Protein AF-A0A6P0UIX8-F1 (afdb_monomer_lite)

Structure (mmCIF, N/CA/C/O backbone):
data_AF-A0A6P0UIX8-F1
#
_entry.id   AF-A0A6P0UIX8-F1
#
loop_
_atom_site.group_PDB
_atom_site.id
_atom_site.type_symbol
_atom_site.label_atom_id
_atom_site.label_alt_id
_atom_site.label_comp_id
_atom_site.label_asym_id
_atom_site.label_entity_id
_atom_site.label_seq_id
_atom_site.pdbx_PDB_ins_code
_atom_site.Cartn_x
_atom_site.Cartn_y
_atom_site.Cartn_z
_atom_site.occupancy
_atom_site.B_iso_or_equiv
_atom_site.auth_seq_id
_atom_site.auth_comp_id
_atom_site.auth_asym_id
_atom_site.auth_atom_id
_atom_site.pdbx_PDB_model_num
ATOM 1 N N . MET A 1 1 ? -13.884 9.422 -4.632 1.00 86.81 1 MET A N 1
ATOM 2 C CA . MET A 1 1 ? -12.848 10.405 -4.263 1.00 86.81 1 MET A CA 1
ATOM 3 C C . MET A 1 1 ? -12.035 10.701 -5.504 1.00 86.81 1 MET A C 1
ATOM 5 O O . MET A 1 1 ? -11.719 9.767 -6.224 1.00 86.81 1 MET A O 1
ATOM 9 N N . ASP A 1 2 ? -11.762 11.967 -5.798 1.00 93.12 2 ASP A N 1
ATOM 10 C CA . ASP A 1 2 ? -10.893 12.329 -6.921 1.00 93.12 2 ASP A CA 1
ATOM 11 C C . ASP A 1 2 ? -9.408 12.092 -6.581 1.00 93.12 2 ASP A C 1
ATOM 13 O O . ASP A 1 2 ? -9.029 12.050 -5.406 1.00 93.12 2 ASP A O 1
ATOM 17 N N . ILE A 1 3 ? -8.561 11.963 -7.607 1.00 94.62 3 ILE A N 1
ATOM 18 C CA . ILE A 1 3 ? -7.117 11.711 -7.452 1.00 94.62 3 ILE A CA 1
ATOM 19 C C . ILE A 1 3 ? -6.429 12.784 -6.597 1.00 94.62 3 ILE A C 1
ATOM 21 O O . ILE A 1 3 ? -5.591 12.453 -5.760 1.00 94.62 3 ILE A O 1
ATOM 25 N N . GLN A 1 4 ? -6.793 14.062 -6.744 1.00 96.19 4 GLN A N 1
ATOM 26 C CA . GLN A 1 4 ? -6.146 15.144 -5.995 1.00 96.19 4 GLN A CA 1
ATOM 27 C C . GLN A 1 4 ? -6.426 15.025 -4.490 1.00 96.19 4 GLN A C 1
ATOM 29 O O . GLN A 1 4 ? -5.532 15.220 -3.664 1.00 96.19 4 GLN A O 1
ATOM 34 N N . SER A 1 5 ? -7.657 14.669 -4.128 1.00 96.25 5 SER A N 1
ATOM 35 C CA . SER A 1 5 ? -8.060 14.355 -2.756 1.00 96.25 5 SER A CA 1
ATOM 36 C C . SER A 1 5 ? -7.330 13.129 -2.192 1.00 96.25 5 SER A C 1
ATOM 38 O O . SER A 1 5 ? -6.897 13.152 -1.033 1.00 96.25 5 SER A O 1
ATOM 40 N N . ILE A 1 6 ? -7.134 12.084 -3.005 1.00 97.00 6 ILE A N 1
ATOM 41 C CA . ILE A 1 6 ? -6.351 10.898 -2.624 1.00 97.00 6 ILE A CA 1
ATOM 42 C C . ILE A 1 6 ? -4.898 11.291 -2.332 1.00 97.00 6 ILE A C 1
ATOM 44 O O . ILE A 1 6 ? -4.393 10.987 -1.253 1.00 97.00 6 ILE A O 1
ATOM 48 N N . GLU A 1 7 ? -4.243 12.024 -3.233 1.00 97.44 7 GLU A N 1
ATOM 49 C CA . GLU A 1 7 ? -2.851 12.471 -3.065 1.00 97.44 7 GLU A CA 1
ATOM 50 C C . GLU A 1 7 ? -2.662 13.354 -1.826 1.00 97.44 7 GLU A C 1
ATOM 52 O O . GLU A 1 7 ? -1.718 13.181 -1.050 1.00 97.44 7 GLU A O 1
ATOM 57 N N . ASN A 1 8 ? -3.603 14.268 -1.577 1.00 97.56 8 ASN A N 1
ATOM 58 C CA . ASN A 1 8 ? -3.599 15.078 -0.361 1.00 97.56 8 ASN A CA 1
ATOM 59 C C . ASN A 1 8 ? -3.661 14.195 0.894 1.00 97.56 8 ASN A C 1
ATOM 61 O O . ASN A 1 8 ? -2.906 14.412 1.845 1.00 97.56 8 ASN A O 1
ATOM 65 N N . THR A 1 9 ? -4.523 13.177 0.884 1.00 97.50 9 THR A N 1
ATOM 66 C CA . THR A 1 9 ? -4.681 12.231 1.995 1.00 97.50 9 THR A CA 1
ATOM 67 C C . THR A 1 9 ? -3.419 11.394 2.203 1.00 97.50 9 THR A C 1
ATOM 69 O O . THR A 1 9 ? -2.948 11.269 3.333 1.00 97.50 9 THR A O 1
ATOM 72 N N . VAL A 1 10 ? -2.817 10.889 1.126 1.00 97.62 10 VAL A N 1
ATOM 73 C CA . VAL A 1 10 ? -1.537 10.162 1.142 1.00 97.62 10 VAL A CA 1
ATOM 74 C C . VAL A 1 10 ? -0.428 11.020 1.756 1.00 97.62 10 VAL A C 1
ATOM 76 O O . VAL A 1 10 ? 0.241 10.586 2.694 1.00 97.62 10 VAL A O 1
ATOM 79 N N . SER A 1 11 ? -0.292 12.276 1.318 1.00 97.31 11 SER A N 1
ATOM 80 C CA . SER A 1 11 ? 0.681 13.222 1.882 1.00 97.31 11 SER A CA 1
ATOM 81 C C . SER A 1 11 ? 0.452 13.468 3.380 1.00 97.31 11 SER A C 1
ATOM 83 O O . SER A 1 11 ? 1.416 13.586 4.139 1.00 97.31 11 SER A O 1
ATOM 85 N N . LEU A 1 12 ? -0.805 13.545 3.832 1.00 97.31 12 LEU A N 1
ATOM 86 C CA . LEU A 1 12 ? -1.120 13.676 5.257 1.00 97.31 12 LEU A CA 1
ATOM 87 C C . LEU A 1 12 ? -0.738 12.421 6.048 1.00 97.31 12 LEU A C 1
ATOM 89 O O . LEU A 1 12 ? -0.215 12.557 7.151 1.00 97.31 12 LEU A O 1
ATOM 93 N N . ILE A 1 13 ? -0.961 11.222 5.499 1.00 97.31 13 ILE A N 1
ATOM 94 C CA . ILE A 1 13 ? -0.560 9.951 6.121 1.00 97.31 13 ILE A CA 1
ATOM 95 C C . ILE A 1 13 ? 0.962 9.886 6.270 1.00 97.31 13 ILE A C 1
ATOM 97 O O . ILE A 1 13 ? 1.450 9.606 7.364 1.00 97.31 13 ILE A O 1
ATOM 101 N N . ASP A 1 14 ? 1.712 10.200 5.212 1.00 96.81 14 ASP A N 1
ATOM 102 C CA . ASP A 1 14 ? 3.179 10.129 5.223 1.00 96.81 14 ASP A CA 1
ATOM 103 C C . ASP A 1 14 ? 3.829 11.122 6.194 1.00 96.81 14 ASP A C 1
ATOM 105 O O . ASP A 1 14 ? 4.887 10.841 6.756 1.00 96.81 14 ASP A O 1
ATOM 109 N N . LYS A 1 15 ? 3.181 12.264 6.439 1.00 96.25 15 LYS A N 1
ATOM 110 C CA . LYS A 1 15 ? 3.641 13.285 7.394 1.00 96.25 15 LYS A CA 1
ATOM 111 C C . LYS A 1 15 ? 3.131 13.058 8.821 1.00 96.25 15 LYS A C 1
ATOM 113 O O . LYS A 1 15 ? 3.464 13.832 9.717 1.00 96.25 15 LYS A O 1
ATOM 118 N N . ASN A 1 16 ? 2.293 12.048 9.058 1.00 95.50 16 ASN A N 1
ATOM 119 C CA . ASN A 1 16 ? 1.658 11.848 10.356 1.00 95.50 16 ASN A CA 1
ATOM 120 C C . ASN A 1 16 ? 2.550 11.056 11.321 1.00 95.50 16 ASN A C 1
ATOM 122 O O . ASN A 1 16 ? 2.473 9.832 11.421 1.00 95.50 16 ASN A O 1
ATOM 126 N N . GLU A 1 17 ? 3.322 11.784 12.123 1.00 94.81 17 GLU A N 1
ATOM 127 C CA . GLU A 1 17 ? 4.202 11.226 13.160 1.00 94.81 17 GLU A CA 1
ATOM 128 C C . GLU A 1 17 ? 3.456 10.511 14.303 1.00 94.81 17 GLU A C 1
ATOM 130 O O . GLU A 1 17 ? 4.069 9.804 15.099 1.00 94.81 17 GLU A O 1
ATOM 135 N N . LYS A 1 18 ? 2.128 10.671 14.411 1.00 94.69 18 LYS A N 1
ATOM 136 C CA . LYS A 1 18 ? 1.319 10.024 15.460 1.00 94.69 18 LYS A CA 1
ATOM 137 C C . LYS A 1 18 ? 0.922 8.588 15.115 1.00 94.69 18 LYS A C 1
ATOM 139 O O . LYS A 1 18 ? 0.283 7.935 15.940 1.00 94.69 18 LYS A O 1
ATOM 144 N N . LEU A 1 19 ? 1.215 8.114 13.904 1.00 95.19 19 LEU A N 1
ATOM 145 C CA . LEU A 1 19 ? 0.943 6.733 13.518 1.00 95.19 19 LEU A CA 1
ATOM 146 C C . LEU A 1 19 ? 1.979 5.804 14.152 1.00 95.19 19 LEU A C 1
ATOM 148 O O . LEU A 1 19 ? 3.185 6.012 14.028 1.00 95.19 19 LEU A O 1
ATOM 152 N N . LYS A 1 20 ? 1.509 4.742 14.806 1.00 95.38 20 LYS A N 1
ATOM 153 C CA . LYS A 1 20 ? 2.381 3.691 15.325 1.00 95.38 20 LYS A CA 1
ATOM 154 C C . LYS A 1 20 ? 2.916 2.887 14.146 1.00 95.38 20 LYS A C 1
ATOM 156 O O . LYS A 1 20 ? 2.131 2.299 13.409 1.00 95.38 20 LYS A O 1
ATOM 161 N N . ARG A 1 21 ? 4.241 2.834 13.996 1.00 95.56 21 ARG A N 1
ATOM 162 C CA . ARG A 1 21 ? 4.918 1.945 13.045 1.00 95.56 21 ARG A CA 1
ATOM 163 C C . ARG A 1 21 ? 5.195 0.598 13.713 1.00 95.56 21 ARG A C 1
ATOM 165 O O . ARG A 1 21 ? 5.882 0.542 14.730 1.00 95.56 21 ARG A O 1
ATOM 172 N N . SER A 1 22 ? 4.694 -0.471 13.114 1.00 93.94 22 SER A N 1
ATOM 173 C CA . SER A 1 22 ? 4.919 -1.857 13.523 1.00 93.94 22 SER A CA 1
ATOM 174 C C . SER A 1 22 ? 5.614 -2.631 12.407 1.00 93.94 22 SER A C 1
ATOM 176 O O . SER A 1 22 ? 5.357 -2.392 11.229 1.00 93.94 22 SER A O 1
ATOM 178 N N . VAL A 1 23 ? 6.491 -3.559 12.789 1.00 92.56 23 VAL A N 1
ATOM 179 C CA . VAL A 1 23 ? 7.110 -4.535 11.883 1.00 92.56 23 VAL A CA 1
ATOM 180 C C . VAL A 1 23 ? 6.419 -5.872 12.124 1.00 92.56 23 VAL A C 1
ATOM 182 O O . VAL A 1 23 ? 6.347 -6.316 13.268 1.00 92.56 23 VAL A O 1
ATOM 185 N N . LEU A 1 24 ? 5.883 -6.485 11.073 1.00 90.19 24 LEU A N 1
ATOM 186 C CA . LEU A 1 24 ? 5.208 -7.779 11.129 1.00 90.19 24 LEU A CA 1
ATOM 187 C C . LEU A 1 24 ? 6.037 -8.847 10.404 1.00 90.19 24 LEU A C 1
ATOM 189 O O . LEU A 1 24 ? 6.713 -8.565 9.412 1.00 90.19 24 LEU A O 1
ATOM 193 N N . ASN A 1 25 ? 5.962 -10.094 10.869 1.00 86.44 25 ASN A N 1
ATOM 194 C CA . ASN A 1 25 ? 6.600 -11.213 10.186 1.00 86.44 25 ASN A CA 1
ATOM 195 C C . ASN A 1 25 ? 5.637 -11.829 9.157 1.00 86.44 25 ASN A C 1
ATOM 197 O O . ASN A 1 25 ? 4.686 -12.517 9.507 1.00 86.44 25 ASN A O 1
ATOM 201 N N . TRP A 1 26 ? 5.878 -11.560 7.873 1.00 85.06 26 TRP A N 1
ATOM 202 C CA . TRP A 1 26 ? 5.079 -12.107 6.769 1.00 85.06 26 TRP A CA 1
ATOM 203 C C . TRP A 1 26 ? 5.050 -13.636 6.743 1.00 85.06 26 TRP A C 1
ATOM 205 O O . TRP A 1 26 ? 3.985 -14.206 6.524 1.00 85.06 26 TRP A O 1
ATOM 215 N N . GLU A 1 27 ? 6.195 -14.291 6.967 1.00 83.56 27 GLU A N 1
ATOM 216 C CA . GLU A 1 27 ? 6.295 -15.753 6.884 1.00 83.56 27 GLU A CA 1
ATOM 217 C C . GLU A 1 27 ? 5.426 -16.403 7.961 1.00 83.56 27 GLU A C 1
ATOM 219 O O . GLU A 1 27 ? 4.659 -17.315 7.677 1.00 83.56 27 GLU A O 1
ATOM 224 N N . GLU A 1 28 ? 5.452 -15.860 9.181 1.00 84.44 28 GLU A N 1
ATOM 225 C CA . GLU A 1 28 ? 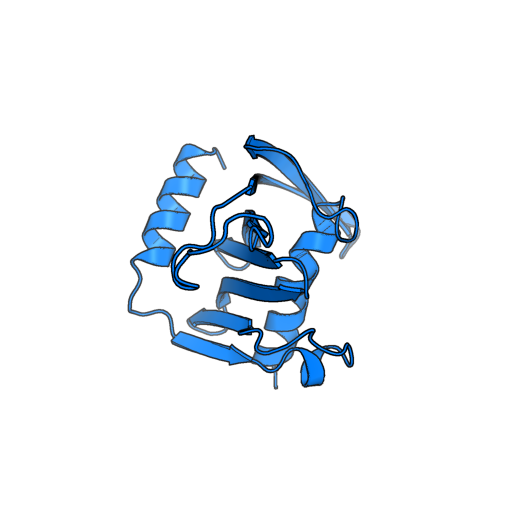4.591 -16.315 10.282 1.00 84.44 28 GLU A CA 1
ATOM 226 C C . GLU A 1 28 ? 3.097 -16.077 10.024 1.00 84.44 28 GLU A C 1
ATOM 228 O O . GLU A 1 28 ? 2.250 -16.769 10.592 1.00 84.44 28 GLU A O 1
ATOM 233 N N . LEU A 1 29 ? 2.747 -15.070 9.219 1.00 84.12 29 LEU A N 1
ATOM 234 C CA . LEU A 1 29 ? 1.353 -14.709 8.951 1.00 84.12 29 LEU A CA 1
ATOM 235 C C . LEU A 1 29 ? 0.762 -15.413 7.725 1.00 84.12 29 LEU A C 1
ATOM 237 O O . LEU A 1 29 ? -0.463 -15.484 7.620 1.00 84.12 29 LEU A O 1
ATOM 241 N N . THR A 1 30 ? 1.600 -15.900 6.809 1.00 82.44 30 THR A N 1
ATOM 242 C CA . THR A 1 30 ? 1.164 -16.452 5.514 1.00 82.44 30 THR A CA 1
ATOM 243 C C . THR A 1 30 ? 1.661 -17.866 5.233 1.00 82.44 30 THR A C 1
ATOM 245 O O . THR A 1 30 ? 1.181 -18.472 4.282 1.00 82.44 30 THR A O 1
ATOM 248 N N . GLU A 1 31 ? 2.616 -18.384 6.013 1.00 78.56 31 GLU A N 1
ATOM 249 C CA . GLU A 1 31 ? 3.343 -19.640 5.751 1.00 78.56 31 GLU A CA 1
ATOM 250 C C . GLU A 1 31 ? 4.111 -19.650 4.412 1.00 78.56 31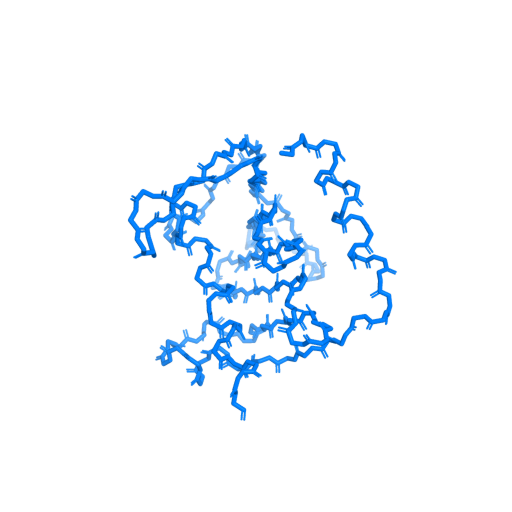 GLU A C 1
ATOM 252 O O . GLU A 1 31 ? 4.677 -20.667 4.012 1.00 78.56 31 GLU A O 1
ATOM 257 N N . GLN A 1 32 ? 4.175 -18.509 3.717 1.00 73.62 32 GLN A N 1
ATOM 258 C CA . GLN A 1 32 ? 4.933 -18.336 2.486 1.00 73.62 32 GLN A CA 1
ATOM 259 C C . GLN A 1 32 ? 6.342 -17.862 2.824 1.00 73.62 32 GLN A C 1
ATOM 261 O O . GLN A 1 32 ? 6.517 -16.891 3.563 1.00 73.62 32 GLN A O 1
ATOM 266 N N . THR A 1 33 ? 7.349 -18.531 2.261 1.00 63.78 33 THR A N 1
ATOM 267 C CA . THR A 1 33 ? 8.748 -18.135 2.430 1.00 63.78 33 THR A CA 1
ATOM 268 C C . THR A 1 33 ? 8.954 -16.755 1.817 1.00 63.78 33 THR A C 1
ATOM 270 O O . THR A 1 33 ? 8.668 -16.536 0.637 1.00 63.78 33 THR A O 1
ATOM 273 N N . LYS A 1 34 ? 9.462 -15.817 2.612 1.00 57.91 34 LYS A N 1
ATOM 274 C CA . LYS A 1 34 ? 9.960 -14.553 2.096 1.00 57.91 34 LYS A CA 1
ATOM 275 C C . LYS A 1 34 ? 11.207 -14.852 1.287 1.00 57.91 34 LYS A C 1
ATOM 277 O O . LYS A 1 34 ? 12.118 -15.545 1.735 1.00 57.91 34 LYS A O 1
ATOM 282 N N . ILE A 1 35 ? 11.289 -14.268 0.103 1.00 52.31 35 ILE A N 1
ATOM 283 C CA . ILE A 1 35 ? 12.572 -14.165 -0.572 1.00 52.31 35 ILE A CA 1
ATOM 284 C C . ILE A 1 35 ? 13.303 -13.002 0.124 1.00 52.31 35 ILE A C 1
ATOM 286 O O . ILE A 1 35 ? 12.945 -11.850 -0.091 1.00 52.31 35 ILE A O 1
ATOM 290 N N . ASN A 1 36 ? 14.225 -13.351 1.035 1.00 52.50 36 ASN A N 1
ATOM 291 C CA . ASN A 1 36 ? 15.242 -12.554 1.756 1.00 52.50 36 ASN A CA 1
ATOM 292 C C . ASN A 1 36 ? 14.838 -11.174 2.348 1.00 52.50 36 ASN A C 1
ATOM 294 O O . ASN A 1 36 ? 14.235 -10.347 1.679 1.00 52.50 36 ASN A O 1
ATOM 298 N N . ASP A 1 37 ? 15.231 -10.896 3.602 1.00 58.38 37 ASP A N 1
ATOM 299 C CA . ASP A 1 37 ? 15.314 -9.567 4.265 1.00 58.38 37 ASP A CA 1
ATOM 300 C C . ASP A 1 37 ? 14.189 -8.547 3.998 1.00 58.38 37 ASP A C 1
ATOM 302 O O . ASP A 1 37 ? 14.384 -7.331 3.968 1.00 58.38 37 ASP A O 1
ATOM 306 N N . SER A 1 38 ? 12.969 -9.031 3.811 1.00 67.50 38 SER A N 1
ATOM 307 C CA . SER A 1 38 ? 1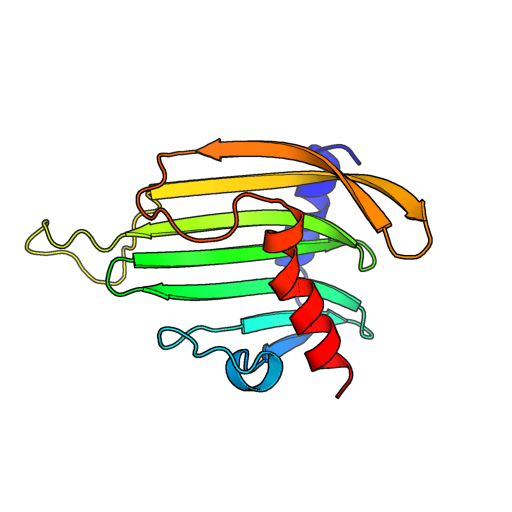1.836 -8.198 3.440 1.00 67.50 38 SER A CA 1
ATOM 308 C C . SER A 1 38 ? 11.183 -7.600 4.685 1.00 67.50 38 SER A C 1
ATOM 310 O O . SER A 1 38 ? 10.732 -8.318 5.578 1.00 67.50 38 SER A O 1
ATOM 312 N N . GLU A 1 39 ? 11.091 -6.274 4.772 1.00 80.62 39 GLU A N 1
ATOM 313 C CA . GLU A 1 39 ? 10.365 -5.607 5.856 1.00 80.62 39 GLU A CA 1
ATOM 314 C C . GLU A 1 39 ? 8.877 -5.492 5.505 1.00 80.62 39 GLU A C 1
ATOM 316 O O . GLU A 1 39 ? 8.510 -4.919 4.477 1.00 80.62 39 GLU A O 1
ATOM 321 N N . PHE A 1 40 ? 8.013 -6.021 6.378 1.00 90.44 40 PHE A N 1
ATOM 322 C CA . PHE A 1 40 ? 6.569 -5.815 6.294 1.00 90.44 40 PHE A CA 1
ATOM 323 C C . PHE A 1 40 ? 6.153 -4.822 7.378 1.00 90.44 40 PHE A C 1
ATOM 325 O O . PHE A 1 40 ? 6.111 -5.142 8.566 1.00 90.44 40 PHE A O 1
ATOM 332 N N . LEU A 1 41 ? 5.940 -3.578 6.961 1.00 94.06 41 LEU A N 1
ATOM 333 C CA . LEU A 1 41 ? 5.727 -2.431 7.831 1.00 94.06 41 LEU A CA 1
ATOM 334 C C . LEU A 1 41 ? 4.266 -1.999 7.785 1.00 94.06 41 LEU A C 1
ATOM 336 O O . LEU A 1 41 ? 3.688 -1.851 6.709 1.00 94.06 41 LEU A O 1
ATOM 340 N N . VAL A 1 42 ? 3.696 -1.727 8.953 1.00 95.62 42 VAL A N 1
ATOM 341 C CA . VAL A 1 42 ? 2.313 -1.268 9.096 1.00 95.62 42 VAL A CA 1
ATOM 342 C C . VAL A 1 42 ? 2.287 -0.006 9.944 1.00 95.62 42 VAL A C 1
ATOM 344 O O . VAL A 1 42 ? 2.863 0.029 11.030 1.00 95.62 42 VAL A O 1
ATOM 347 N N . TRP A 1 43 ? 1.607 1.027 9.455 1.00 97.06 43 TRP A N 1
ATOM 348 C CA . TRP A 1 43 ? 1.306 2.239 10.206 1.00 97.06 43 TRP A CA 1
ATOM 349 C C . TRP A 1 43 ? -0.165 2.231 10.594 1.00 97.06 43 TRP A C 1
ATOM 351 O O . TRP A 1 43 ? -1.045 2.198 9.728 1.00 97.06 43 TRP A O 1
ATOM 361 N N . SER A 1 44 ? -0.430 2.279 11.896 1.00 95.81 44 SER A N 1
ATOM 362 C CA . SER A 1 44 ? -1.784 2.208 12.436 1.00 95.81 44 SER A CA 1
ATOM 363 C C . SER A 1 44 ? -2.015 3.186 13.585 1.00 95.81 44 SER A C 1
ATOM 365 O O . SER A 1 44 ? -1.085 3.710 14.206 1.00 95.81 44 SER A O 1
ATOM 367 N N . LYS A 1 45 ? -3.289 3.456 13.866 1.00 94.44 45 LYS A N 1
ATOM 368 C CA . LYS A 1 45 ? -3.743 4.208 15.037 1.00 94.44 45 LYS A CA 1
ATOM 369 C C . LYS A 1 45 ? -5.123 3.704 15.435 1.00 94.44 45 LYS A C 1
ATOM 371 O O . LYS A 1 45 ? -5.993 3.620 14.576 1.00 94.44 45 LYS A O 1
ATOM 376 N N . ASN A 1 46 ? -5.323 3.411 16.722 1.00 90.06 46 ASN A N 1
ATOM 377 C CA . ASN A 1 46 ? -6.5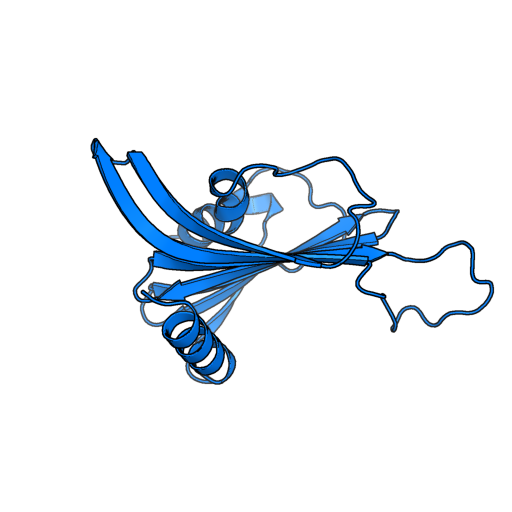84 2.873 17.253 1.00 90.06 46 ASN A CA 1
ATOM 378 C C . ASN A 1 46 ? -7.098 1.686 16.411 1.00 90.06 46 ASN A C 1
ATOM 380 O O . ASN A 1 46 ? -8.221 1.717 15.917 1.00 90.06 46 ASN A O 1
ATOM 384 N N . ASP A 1 47 ? -6.218 0.718 16.144 1.00 85.44 47 ASP A N 1
ATOM 385 C CA . ASP A 1 47 ? -6.479 -0.489 15.338 1.00 85.44 47 ASP A CA 1
ATOM 386 C C . ASP A 1 47 ? -6.904 -0.250 13.876 1.00 85.44 47 ASP A C 1
ATOM 388 O O . ASP A 1 47 ? -7.164 -1.191 13.130 1.00 85.44 47 ASP A O 1
ATOM 392 N N . THR A 1 48 ? -6.894 1.005 13.422 1.00 93.12 48 THR A N 1
ATOM 393 C CA . THR A 1 48 ? -7.114 1.379 12.023 1.00 93.12 48 THR A CA 1
ATOM 394 C C . THR A 1 48 ? -5.775 1.459 11.300 1.00 93.12 48 THR A C 1
ATOM 396 O O . THR A 1 48 ? -4.861 2.160 11.746 1.00 93.12 48 THR A O 1
ATOM 399 N N . ILE A 1 49 ? -5.648 0.741 10.183 1.00 95.81 49 ILE A N 1
ATOM 400 C CA . ILE A 1 49 ? -4.472 0.779 9.308 1.00 95.81 49 ILE A CA 1
ATOM 401 C C . ILE A 1 49 ? -4.579 1.988 8.376 1.00 95.81 49 ILE A C 1
ATOM 403 O O . ILE A 1 49 ? -5.634 2.246 7.804 1.00 95.81 49 ILE A O 1
ATOM 407 N N . TYR A 1 50 ? -3.473 2.715 8.219 1.00 97.19 50 TYR A N 1
ATOM 408 C CA . TYR A 1 50 ? -3.367 3.875 7.324 1.00 97.19 50 TYR A CA 1
ATOM 409 C C . TYR A 1 50 ? -2.352 3.663 6.208 1.00 97.19 50 TYR A C 1
ATOM 411 O O . TYR A 1 50 ? -2.480 4.244 5.133 1.00 97.19 50 TYR A O 1
ATOM 419 N N . LYS A 1 51 ? -1.328 2.849 6.459 1.00 97.31 51 LYS A N 1
ATOM 420 C CA . LYS A 1 51 ? -0.315 2.528 5.463 1.00 97.31 51 LYS A CA 1
ATOM 421 C C . LYS A 1 51 ? 0.243 1.142 5.715 1.00 97.31 51 LYS A C 1
ATOM 423 O O . LYS A 1 51 ? 0.514 0.775 6.858 1.00 97.31 51 LYS A O 1
ATOM 428 N N . VAL A 1 52 ? 0.467 0.413 4.638 1.00 95.69 52 VAL A N 1
ATOM 429 C CA . VAL A 1 52 ? 1.183 -0.857 4.614 1.00 95.69 52 VAL A CA 1
ATOM 430 C C . VAL A 1 52 ? 2.316 -0.727 3.609 1.00 95.69 52 VAL A C 1
ATOM 432 O O . VAL A 1 52 ? 2.129 -0.142 2.547 1.00 95.69 52 VAL A O 1
ATOM 435 N N . SER A 1 53 ? 3.497 -1.235 3.942 1.00 93.62 53 SER A N 1
ATOM 436 C CA . SER A 1 53 ? 4.621 -1.342 3.014 1.00 93.62 53 SER A CA 1
ATOM 437 C C . SER A 1 53 ? 5.197 -2.742 3.104 1.00 93.62 53 SER A C 1
ATOM 439 O O . SER A 1 53 ? 5.549 -3.197 4.189 1.00 93.62 53 SER A O 1
ATOM 441 N N . LEU A 1 54 ? 5.340 -3.393 1.960 1.00 88.75 54 LEU A N 1
ATOM 442 C CA . LEU A 1 54 ? 5.992 -4.686 1.827 1.00 88.75 54 LEU A CA 1
ATOM 443 C C . LEU A 1 54 ? 7.043 -4.562 0.732 1.00 88.75 54 LEU A C 1
ATOM 445 O O . LEU A 1 54 ? 6.717 -4.218 -0.399 1.00 88.75 54 LEU A O 1
ATOM 449 N N . ALA A 1 55 ? 8.300 -4.816 1.062 1.00 84.44 55 ALA A N 1
ATOM 450 C CA . ALA A 1 55 ? 9.321 -5.061 0.052 1.00 84.44 55 ALA A CA 1
ATOM 451 C C . ALA A 1 55 ? 9.520 -6.570 -0.077 1.00 84.44 55 ALA A C 1
ATOM 453 O O . ALA A 1 55 ? 9.404 -7.270 0.920 1.00 84.44 55 ALA A O 1
ATOM 454 N N . SER A 1 56 ? 9.822 -7.060 -1.270 1.00 76.38 56 SER A N 1
ATOM 455 C CA . SER A 1 56 ? 10.250 -8.428 -1.542 1.00 76.38 56 SER A CA 1
ATOM 456 C C . SER A 1 56 ? 11.536 -8.355 -2.352 1.00 76.38 56 SER A C 1
ATOM 458 O O . SER A 1 56 ? 11.578 -7.700 -3.397 1.00 76.38 56 SER A O 1
ATOM 460 N N . LEU A 1 57 ? 12.604 -8.969 -1.848 1.00 69.69 57 LEU A N 1
ATOM 461 C CA . LEU A 1 57 ? 13.867 -9.059 -2.568 1.00 69.69 57 LEU A CA 1
ATOM 462 C C . LEU A 1 57 ? 13.797 -10.252 -3.512 1.00 69.69 57 LEU A C 1
ATOM 464 O O . LEU A 1 57 ? 13.300 -11.306 -3.160 1.00 69.69 57 LEU A O 1
ATOM 468 N N . SER A 1 58 ? 14.332 -10.120 -4.711 1.00 63.31 58 SER A N 1
ATOM 469 C CA . SER A 1 58 ? 14.562 -11.227 -5.631 1.00 63.31 58 SER A CA 1
ATOM 470 C C . SER A 1 58 ? 16.032 -11.217 -6.048 1.00 63.31 58 SER A C 1
ATOM 472 O O . SER A 1 58 ? 16.678 -10.166 -6.006 1.00 63.31 58 SER A O 1
ATOM 474 N N . PRO A 1 59 ? 16.585 -12.343 -6.529 1.00 61.22 59 PRO A N 1
ATOM 475 C CA . PRO A 1 59 ? 17.944 -12.367 -7.071 1.00 61.22 59 PRO A CA 1
ATOM 476 C C . PRO A 1 59 ? 18.191 -11.359 -8.207 1.00 61.22 59 PRO A C 1
ATOM 478 O O . PRO A 1 59 ? 19.341 -11.083 -8.533 1.00 61.22 59 PRO A O 1
ATOM 481 N N . ARG A 1 60 ? 17.127 -10.838 -8.834 1.00 64.06 60 ARG A N 1
ATOM 482 C CA . ARG A 1 60 ? 17.188 -9.923 -9.980 1.00 64.06 60 ARG A CA 1
ATOM 483 C C . ARG A 1 60 ? 16.839 -8.471 -9.622 1.00 64.06 60 ARG A C 1
ATOM 485 O O . ARG A 1 60 ? 17.042 -7.591 -10.443 1.00 64.06 60 ARG A O 1
ATOM 492 N N . GLY A 1 61 ? 16.350 -8.188 -8.416 1.00 72.38 61 GLY A N 1
ATOM 493 C CA . GLY A 1 61 ? 15.859 -6.855 -8.057 1.00 72.38 61 GLY A CA 1
ATOM 494 C C . GLY A 1 61 ? 14.912 -6.867 -6.862 1.00 72.38 61 GLY A C 1
ATOM 495 O O . GLY A 1 61 ? 14.722 -7.906 -6.239 1.00 72.38 61 GLY A O 1
ATOM 496 N N . THR A 1 62 ? 14.281 -5.738 -6.564 1.00 78.06 62 THR A N 1
ATOM 497 C CA . THR A 1 62 ? 13.355 -5.578 -5.435 1.00 78.06 62 THR A CA 1
ATOM 498 C C . THR A 1 62 ? 11.991 -5.133 -5.933 1.00 78.06 62 THR A C 1
ATOM 500 O O . THR A 1 62 ? 11.896 -4.125 -6.632 1.00 78.06 62 THR A O 1
ATOM 503 N N . ILE A 1 63 ? 10.936 -5.825 -5.510 1.00 80.75 63 ILE A N 1
ATOM 504 C CA . ILE A 1 63 ? 9.556 -5.375 -5.700 1.00 80.75 63 ILE A CA 1
ATOM 505 C C . ILE A 1 63 ? 9.089 -4.728 -4.400 1.00 80.75 63 ILE A C 1
ATOM 507 O O . ILE A 1 63 ? 9.296 -5.276 -3.317 1.00 80.75 63 ILE A O 1
ATOM 511 N N . LYS A 1 64 ? 8.480 -3.548 -4.479 1.00 85.94 64 LYS A N 1
ATOM 512 C CA . LYS A 1 64 ? 7.931 -2.843 -3.321 1.00 85.94 64 LYS A CA 1
ATOM 513 C C . LYS A 1 64 ? 6.471 -2.500 -3.554 1.00 85.94 64 LYS A C 1
ATOM 515 O O . LYS A 1 64 ? 6.146 -1.818 -4.517 1.00 85.94 64 LYS A O 1
ATOM 520 N N . PHE A 1 65 ? 5.642 -2.887 -2.598 1.00 88.69 65 PHE A N 1
ATOM 521 C CA . PHE A 1 65 ? 4.230 -2.556 -2.517 1.00 88.69 65 PHE A CA 1
ATOM 522 C C . PHE A 1 65 ? 4.003 -1.570 -1.379 1.00 88.69 65 PHE A C 1
ATOM 524 O O . PHE A 1 65 ? 4.510 -1.757 -0.268 1.00 88.69 65 PHE A O 1
ATOM 531 N N . ILE A 1 66 ? 3.228 -0.525 -1.641 1.00 94.44 66 ILE A N 1
ATOM 532 C CA . ILE A 1 66 ? 2.739 0.403 -0.626 1.00 94.44 66 ILE A CA 1
ATOM 533 C C . ILE A 1 66 ? 1.235 0.550 -0.808 1.00 94.44 66 ILE A C 1
ATOM 535 O O . ILE A 1 66 ? 0.780 0.895 -1.891 1.00 94.44 66 ILE A O 1
ATOM 539 N N . ILE A 1 67 ? 0.469 0.325 0.254 1.00 96.25 67 ILE A N 1
ATOM 540 C CA . ILE A 1 67 ? -0.983 0.506 0.257 1.00 96.25 67 ILE A CA 1
ATOM 541 C C . ILE A 1 67 ? -1.305 1.600 1.261 1.00 96.25 67 ILE A C 1
ATOM 543 O O . ILE A 1 67 ? -0.941 1.497 2.433 1.00 96.25 67 ILE A O 1
ATOM 547 N N . TYR A 1 68 ? -1.993 2.640 0.813 1.00 97.88 68 TYR A N 1
ATOM 548 C CA . TYR A 1 68 ? -2.500 3.719 1.648 1.00 97.88 68 TYR A CA 1
ATOM 549 C C . TYR A 1 68 ? -3.989 3.529 1.879 1.00 97.88 68 TYR A C 1
ATOM 551 O O . TYR A 1 68 ? -4.724 3.187 0.954 1.00 97.88 68 TYR A O 1
ATOM 559 N N . CYS A 1 69 ? -4.427 3.780 3.109 1.00 96.62 69 CYS A N 1
ATOM 560 C CA . CYS A 1 69 ? -5.812 3.627 3.521 1.00 96.62 69 CYS A CA 1
ATOM 561 C C . CYS A 1 69 ? -6.360 4.920 4.129 1.00 96.62 69 CYS A C 1
ATOM 563 O O . CYS A 1 69 ? -5.672 5.615 4.879 1.00 96.62 69 CYS A O 1
ATOM 565 N N . HIS A 1 70 ? -7.629 5.202 3.858 1.00 94.56 70 HIS A N 1
ATOM 566 C CA . HIS A 1 70 ? -8.408 6.237 4.519 1.00 94.56 70 HIS A CA 1
ATOM 567 C C . HIS A 1 70 ? -9.596 5.586 5.216 1.00 94.56 70 HIS A C 1
ATOM 569 O O . HIS A 1 70 ? -10.339 4.829 4.598 1.00 94.56 70 HIS A O 1
ATOM 575 N N . GLU A 1 71 ? -9.735 5.837 6.519 1.00 88.75 71 GLU A N 1
ATOM 576 C CA . GLU A 1 71 ? -10.804 5.246 7.341 1.00 88.75 71 GLU A CA 1
ATOM 577 C C . GLU A 1 71 ? -10.856 3.706 7.253 1.00 88.75 71 GLU A C 1
ATOM 579 O O . GLU A 1 71 ? -11.916 3.096 7.316 1.00 88.75 71 GLU A O 1
ATOM 584 N N . GLY A 1 72 ? -9.690 3.068 7.094 1.00 86.00 72 GLY A N 1
ATOM 585 C CA . GLY A 1 72 ? -9.569 1.614 6.960 1.00 86.00 72 GLY A CA 1
ATOM 586 C C . GLY A 1 72 ? -9.856 1.059 5.561 1.00 86.00 72 GLY A C 1
ATOM 587 O O . GLY A 1 72 ? -9.721 -0.142 5.366 1.00 86.00 72 GLY A O 1
ATOM 588 N N . ASN A 1 73 ? -10.194 1.898 4.581 1.00 91.06 73 ASN A N 1
ATOM 589 C CA . ASN A 1 73 ? -10.394 1.477 3.194 1.00 91.06 73 ASN A CA 1
ATOM 590 C C . ASN A 1 73 ? -9.184 1.858 2.334 1.00 91.06 73 ASN A C 1
ATOM 592 O O . ASN A 1 73 ? -8.651 2.956 2.517 1.00 91.06 73 ASN A O 1
ATOM 596 N N . PRO A 1 74 ? -8.740 1.008 1.394 1.00 93.94 74 PRO A N 1
ATOM 597 C CA . PRO A 1 74 ? -7.618 1.332 0.524 1.00 93.94 74 PRO A CA 1
ATOM 598 C C . PRO A 1 74 ? -7.990 2.482 -0.427 1.00 93.94 74 PRO A C 1
ATOM 600 O O . PRO A 1 74 ? -9.091 2.526 -0.968 1.00 93.94 74 PRO A O 1
ATOM 603 N N . ILE A 1 75 ? -7.065 3.423 -0.614 1.00 96.06 75 ILE A N 1
ATOM 604 C CA . ILE A 1 75 ? -7.245 4.614 -1.467 1.00 96.06 75 ILE A CA 1
ATOM 605 C C . ILE A 1 75 ? -6.164 4.750 -2.539 1.00 96.06 75 ILE A C 1
ATOM 607 O O . ILE A 1 75 ? -6.403 5.353 -3.581 1.00 96.06 75 ILE A O 1
ATOM 611 N N . LYS A 1 76 ? -4.972 4.197 -2.295 1.00 96.50 76 LYS A N 1
ATOM 612 C CA . LYS A 1 76 ? -3.866 4.198 -3.252 1.00 96.50 76 LYS A CA 1
ATOM 613 C C . LYS A 1 76 ? -3.005 2.962 -3.055 1.00 96.50 76 LYS A C 1
ATOM 615 O O . LYS A 1 76 ? -2.652 2.641 -1.920 1.00 96.50 76 LYS A O 1
ATOM 620 N N . ILE A 1 77 ? -2.635 2.317 -4.150 1.00 95.12 77 ILE A N 1
ATOM 621 C CA . ILE A 1 77 ? -1.646 1.242 -4.187 1.00 95.12 77 ILE A CA 1
ATOM 622 C C . ILE A 1 77 ? -0.490 1.721 -5.058 1.00 95.12 77 ILE A C 1
ATOM 624 O O . ILE A 1 77 ? -0.709 2.330 -6.101 1.00 95.12 77 ILE A O 1
ATOM 628 N N . VAL A 1 78 ? 0.737 1.481 -4.613 1.00 92.88 78 VAL A N 1
ATOM 629 C CA . VAL A 1 78 ? 1.952 1.754 -5.376 1.00 92.88 78 VAL A CA 1
ATOM 630 C C . VAL A 1 78 ? 2.761 0.475 -5.451 1.00 92.88 78 VAL A C 1
ATOM 632 O O . VAL A 1 78 ? 3.201 -0.031 -4.418 1.00 92.88 78 VAL A O 1
ATOM 635 N N . GLU A 1 79 ? 2.977 -0.014 -6.661 1.00 88.75 79 GLU A N 1
ATOM 636 C CA . GLU A 1 79 ? 3.927 -1.075 -6.967 1.00 88.75 79 GLU A CA 1
ATOM 637 C C . GLU A 1 79 ? 5.157 -0.458 -7.639 1.00 88.75 79 GLU A C 1
ATOM 639 O O . GLU A 1 79 ? 5.043 0.406 -8.508 1.00 88.75 79 GLU A O 1
ATOM 644 N N . MET A 1 80 ? 6.350 -0.866 -7.213 1.00 87.25 80 MET A N 1
ATOM 645 C CA . MET A 1 80 ? 7.616 -0.433 -7.802 1.00 87.25 80 MET A CA 1
ATOM 646 C C . MET A 1 80 ? 8.555 -1.619 -7.974 1.00 87.25 80 MET A C 1
ATOM 648 O O . MET A 1 80 ? 8.809 -2.343 -7.010 1.00 87.25 80 MET A O 1
ATOM 652 N N . GLU A 1 81 ? 9.162 -1.741 -9.151 1.00 84.00 81 GLU A N 1
ATOM 653 C CA . GLU A 1 81 ? 10.258 -2.676 -9.409 1.00 84.00 81 GLU A CA 1
ATOM 654 C C . GLU A 1 81 ? 11.577 -1.912 -9.511 1.00 84.00 81 GLU A C 1
ATOM 656 O O . GLU A 1 81 ? 11.738 -1.000 -10.331 1.00 84.00 81 GLU A O 1
ATOM 661 N N . HIS A 1 82 ? 12.544 -2.317 -8.696 1.00 78.44 82 HIS A N 1
ATOM 662 C CA . HIS A 1 82 ? 13.913 -1.838 -8.775 1.00 78.44 82 HIS A CA 1
ATOM 663 C C . HIS A 1 82 ? 14.827 -2.954 -9.260 1.00 78.44 82 HIS A C 1
ATOM 665 O O . HIS A 1 82 ? 14.719 -4.079 -8.773 1.00 78.44 82 HIS A O 1
ATOM 671 N N . PHE A 1 83 ? 15.763 -2.651 -10.155 1.00 72.69 83 PHE A N 1
ATOM 672 C CA . PHE A 1 83 ? 16.678 -3.654 -10.698 1.00 72.69 83 PHE A CA 1
ATOM 673 C C . PHE A 1 83 ? 18.116 -3.421 -10.234 1.00 72.69 83 PHE A C 1
ATOM 675 O O . PHE A 1 83 ? 18.571 -2.283 -10.118 1.00 72.69 83 PHE A O 1
ATOM 682 N N . ASN A 1 84 ? 18.838 -4.519 -10.000 1.00 59.19 84 ASN A N 1
ATOM 683 C CA . ASN A 1 84 ? 20.290 -4.501 -9.850 1.00 59.19 84 ASN A CA 1
ATOM 684 C C . ASN A 1 84 ? 20.878 -4.778 -11.234 1.00 59.19 84 ASN A C 1
ATOM 686 O O . ASN A 1 84 ? 20.868 -5.922 -11.689 1.00 59.19 84 ASN A O 1
ATOM 690 N N . SER A 1 85 ? 21.349 -3.753 -11.941 1.00 51.53 85 SER A N 1
ATOM 691 C CA . SER A 1 85 ? 21.999 -3.945 -13.238 1.00 51.53 85 SER A CA 1
ATOM 692 C C . SER A 1 85 ? 23.314 -4.708 -13.040 1.00 51.53 85 SER A C 1
ATOM 694 O O . SER A 1 85 ? 24.368 -4.140 -12.776 1.00 51.53 85 SER A O 1
ATOM 696 N N . ALA A 1 86 ? 23.272 -6.035 -13.176 1.00 47.81 86 ALA A N 1
ATOM 697 C CA . ALA A 1 86 ? 24.473 -6.871 -13.144 1.00 47.81 86 ALA A CA 1
ATOM 698 C C . ALA A 1 86 ? 25.452 -6.567 -14.304 1.00 47.81 86 ALA A C 1
ATOM 700 O O . ALA A 1 86 ? 26.594 -7.015 -14.266 1.00 47.81 86 ALA A O 1
ATOM 701 N N . ASP A 1 87 ? 25.035 -5.767 -15.294 1.00 43.44 87 ASP A N 1
ATOM 702 C CA . ASP A 1 87 ? 25.825 -5.391 -16.474 1.00 43.44 87 ASP A CA 1
ATOM 703 C C . ASP A 1 87 ? 26.530 -4.023 -16.375 1.00 43.44 87 ASP A C 1
ATOM 705 O O . ASP A 1 87 ? 27.110 -3.555 -17.355 1.00 43.44 87 ASP A O 1
ATOM 709 N N . ILE A 1 88 ? 26.554 -3.376 -15.203 1.00 43.94 88 ILE A N 1
ATOM 710 C CA . ILE A 1 88 ? 27.365 -2.166 -14.990 1.00 43.94 88 ILE A CA 1
ATOM 711 C C . ILE A 1 88 ? 28.430 -2.461 -13.936 1.00 43.94 88 ILE A C 1
ATOM 713 O O . ILE A 1 88 ? 28.224 -2.350 -12.728 1.00 43.94 88 ILE A O 1
ATOM 717 N N . VAL A 1 89 ? 29.606 -2.852 -14.428 1.00 38.44 89 VAL A N 1
ATOM 718 C CA . VAL A 1 89 ? 30.837 -3.016 -13.650 1.00 38.44 89 VAL A CA 1
ATOM 719 C C . VAL A 1 89 ? 31.143 -1.684 -12.957 1.00 38.44 89 VAL A C 1
ATOM 721 O O . VAL A 1 89 ? 31.704 -0.797 -13.584 1.00 38.44 89 VAL A O 1
ATOM 724 N N . SER A 1 90 ? 30.764 -1.573 -11.678 1.00 38.19 90 SER A N 1
ATOM 725 C CA . SER A 1 90 ? 30.937 -0.440 -10.744 1.00 38.19 90 SER A CA 1
ATOM 726 C C . SER A 1 90 ? 29.671 0.372 -10.422 1.00 38.19 90 SER A C 1
ATOM 728 O O . SER A 1 90 ? 29.628 1.580 -10.668 1.00 38.19 90 SER A O 1
ATOM 730 N N . GLN A 1 91 ? 28.665 -0.228 -9.777 1.00 41.34 91 GLN A N 1
ATOM 731 C CA . GLN A 1 91 ? 27.690 0.571 -9.030 1.00 41.34 91 GLN A CA 1
ATOM 732 C C . GLN A 1 91 ? 27.469 0.099 -7.594 1.00 41.34 91 GLN A C 1
ATOM 734 O O . GLN A 1 91 ? 27.288 -1.072 -7.281 1.00 41.34 91 GLN A O 1
ATOM 739 N N . ASP A 1 92 ? 27.537 1.108 -6.738 1.00 44.59 92 ASP A N 1
ATOM 740 C CA . ASP A 1 92 ? 27.159 1.169 -5.341 1.00 44.59 92 ASP A CA 1
ATOM 741 C C . ASP A 1 92 ? 25.723 0.643 -5.149 1.00 44.59 92 ASP A C 1
ATOM 743 O O . ASP A 1 92 ? 24.774 1.184 -5.720 1.00 44.59 92 ASP A O 1
ATOM 747 N N . SER A 1 93 ? 25.557 -0.401 -4.332 1.00 43.88 93 SER A N 1
ATOM 748 C CA . SER A 1 93 ? 24.271 -1.052 -4.030 1.00 43.88 93 SER A CA 1
ATOM 749 C C . SER A 1 93 ? 23.245 -0.134 -3.346 1.00 43.88 93 SER A C 1
ATOM 751 O O . SER A 1 93 ? 22.124 -0.554 -3.073 1.00 43.88 93 SER A O 1
ATOM 753 N N . SER A 1 94 ? 23.612 1.117 -3.050 1.00 45.91 94 SER A N 1
ATOM 754 C CA . SER A 1 94 ? 22.707 2.157 -2.552 1.00 45.91 94 SER A CA 1
ATOM 755 C C . SER A 1 94 ? 21.836 2.819 -3.635 1.00 45.91 94 SER A C 1
ATOM 757 O O . SER A 1 94 ? 20.929 3.575 -3.287 1.00 45.91 94 SER A O 1
ATOM 759 N N . LYS A 1 95 ? 22.068 2.549 -4.932 1.00 49.03 95 LYS A N 1
ATOM 760 C CA . LYS A 1 95 ? 21.362 3.186 -6.064 1.00 49.03 95 LYS A CA 1
ATOM 761 C C . LYS A 1 95 ? 20.566 2.186 -6.900 1.00 49.03 95 LYS A C 1
ATOM 763 O O . LYS A 1 95 ? 20.853 1.956 -8.067 1.00 49.03 95 LYS A O 1
ATOM 768 N N . LEU A 1 96 ? 19.548 1.601 -6.288 1.00 56.69 96 LEU A N 1
ATOM 769 C CA . LEU A 1 96 ? 18.532 0.837 -7.002 1.00 56.69 96 LEU A CA 1
ATOM 770 C C . LEU A 1 96 ? 17.713 1.786 -7.902 1.00 56.69 96 LEU A C 1
ATOM 772 O O . LEU A 1 96 ? 17.036 2.679 -7.394 1.00 56.69 96 LEU A O 1
ATOM 776 N N . GLU A 1 97 ? 17.789 1.623 -9.224 1.00 68.62 97 GLU A N 1
ATOM 777 C CA . GLU A 1 97 ? 17.007 2.411 -10.189 1.00 68.62 97 GLU A CA 1
ATOM 778 C C . GLU A 1 97 ? 15.585 1.840 -10.306 1.00 68.62 97 GLU A C 1
ATOM 780 O O . GLU A 1 97 ? 15.409 0.622 -10.399 1.00 68.62 97 GLU A O 1
ATOM 785 N N . VAL A 1 98 ? 14.565 2.708 -10.270 1.00 72.50 98 VAL A N 1
ATOM 786 C CA . VAL A 1 98 ? 13.164 2.315 -10.491 1.00 72.50 98 VAL A CA 1
ATOM 787 C C . VAL A 1 98 ? 12.966 2.073 -11.981 1.00 72.50 98 VAL A C 1
ATOM 789 O O . VAL A 1 98 ? 13.147 2.976 -12.791 1.00 72.50 98 VAL A O 1
ATOM 792 N N . THR A 1 99 ? 12.579 0.855 -12.335 1.00 79.94 99 THR A N 1
ATOM 793 C CA . THR A 1 99 ? 12.444 0.407 -13.734 1.00 79.94 99 THR A CA 1
ATOM 794 C C . THR A 1 99 ? 10.990 0.260 -14.166 1.00 79.94 99 THR A C 1
ATOM 796 O O . THR A 1 99 ? 10.663 0.389 -15.348 1.00 79.94 99 THR A O 1
ATOM 799 N N . PHE A 1 100 ? 10.112 0.075 -13.185 1.00 84.50 100 PHE A N 1
ATOM 800 C CA . PHE A 1 100 ? 8.671 0.070 -13.338 1.00 84.50 100 PHE A CA 1
ATOM 801 C C . PHE A 1 100 ? 8.025 0.677 -12.096 1.00 84.50 100 PHE A C 1
ATOM 803 O O . PHE A 1 100 ? 8.471 0.429 -10.970 1.00 84.50 100 PHE A O 1
ATOM 810 N N . LYS A 1 101 ? 6.967 1.455 -12.305 1.00 88.06 101 LYS A N 1
ATOM 811 C CA . LYS A 1 101 ? 6.108 1.984 -11.254 1.00 88.06 101 LYS A CA 1
ATOM 812 C C . LYS A 1 101 ? 4.662 1.949 -11.727 1.00 88.06 101 LYS A C 1
ATOM 814 O O . LYS A 1 101 ? 4.353 2.430 -12.812 1.00 88.06 101 LYS A O 1
ATOM 819 N N . GLU A 1 102 ? 3.782 1.435 -10.885 1.00 90.00 102 GLU A N 1
ATOM 820 C CA . GLU A 1 102 ? 2.342 1.471 -11.098 1.00 90.00 102 GLU A CA 1
ATOM 821 C C . GLU A 1 102 ? 1.664 2.080 -9.878 1.00 90.00 102 GLU A C 1
ATOM 823 O O . GLU A 1 102 ? 1.893 1.667 -8.740 1.00 90.00 102 GLU A O 1
ATOM 828 N N . GLU A 1 103 ? 0.851 3.101 -10.116 1.00 93.69 103 GLU A N 1
ATOM 829 C CA . GLU A 1 103 ? 0.051 3.772 -9.104 1.00 93.69 103 GLU A CA 1
ATOM 830 C C . GLU A 1 103 ? -1.422 3.559 -9.420 1.00 93.69 103 GLU A C 1
ATOM 832 O O . GLU A 1 103 ? -1.920 3.983 -10.461 1.00 93.69 103 GLU A O 1
ATOM 837 N N . ILE A 1 104 ? -2.121 2.909 -8.499 1.00 94.06 104 ILE A N 1
ATOM 838 C CA . ILE A 1 104 ? -3.538 2.590 -8.617 1.00 94.06 104 ILE A CA 1
ATOM 839 C C . ILE A 1 104 ? -4.283 3.452 -7.612 1.00 94.06 104 ILE A C 1
ATOM 841 O O . ILE A 1 104 ? -4.078 3.335 -6.403 1.00 94.06 104 ILE A O 1
ATOM 845 N N . PHE A 1 105 ? -5.143 4.325 -8.114 1.00 95.44 105 PHE A N 1
ATOM 846 C CA . PHE A 1 105 ? -5.946 5.254 -7.335 1.00 95.44 105 PHE A CA 1
ATOM 847 C C . PHE A 1 105 ? -7.351 4.698 -7.203 1.00 95.44 105 PHE A C 1
ATOM 849 O O . PHE A 1 105 ? -8.072 4.627 -8.192 1.00 95.44 105 PHE A O 1
ATOM 856 N N . ILE A 1 106 ? -7.749 4.317 -5.992 1.00 93.81 106 ILE A N 1
ATOM 857 C CA . ILE A 1 106 ? -9.086 3.779 -5.737 1.00 93.81 106 ILE A CA 1
ATOM 858 C C . ILE A 1 106 ? -10.026 4.959 -5.508 1.00 93.81 106 ILE A C 1
ATOM 860 O O . ILE A 1 106 ? -10.003 5.617 -4.465 1.00 93.81 106 ILE A O 1
ATOM 864 N N . THR A 1 107 ? -10.840 5.250 -6.516 1.00 92.44 107 THR A N 1
ATOM 865 C CA . THR A 1 107 ? -11.745 6.402 -6.547 1.00 92.44 107 THR A CA 1
ATOM 866 C C . THR A 1 107 ? -13.138 6.051 -6.030 1.00 92.44 107 THR A C 1
ATOM 868 O O . THR A 1 107 ? -13.877 6.947 -5.611 1.00 92.44 107 THR A O 1
ATOM 871 N N . GLY A 1 108 ? -13.477 4.767 -5.953 1.00 89.06 108 GLY A N 1
ATOM 872 C CA . GLY A 1 108 ? -14.728 4.282 -5.387 1.00 89.06 108 GLY A CA 1
ATOM 873 C C . GLY A 1 108 ? -14.720 2.772 -5.191 1.00 89.06 108 GLY A C 1
ATOM 874 O O . GLY A 1 108 ? -13.776 2.081 -5.566 1.00 89.06 108 GLY A O 1
ATOM 875 N N . PHE A 1 109 ? -15.785 2.255 -4.591 1.00 87.19 109 PHE A N 1
ATOM 876 C CA . PHE A 1 109 ? -16.039 0.822 -4.546 1.00 87.19 109 PHE A CA 1
ATOM 877 C C . PHE A 1 109 ? -17.536 0.545 -4.453 1.00 87.19 109 PHE A C 1
ATOM 879 O O . PHE A 1 109 ? -18.318 1.399 -4.023 1.00 87.19 109 PHE A O 1
ATOM 886 N N . ARG A 1 110 ? -17.930 -0.660 -4.858 1.00 82.88 110 ARG A N 1
ATOM 887 C CA . ARG A 1 110 ? -19.297 -1.170 -4.763 1.00 82.88 110 ARG A CA 1
ATOM 888 C C . ARG A 1 110 ? -19.274 -2.546 -4.125 1.00 82.88 110 ARG A C 1
ATOM 890 O O . ARG A 1 110 ? -18.469 -3.388 -4.506 1.00 82.88 110 ARG A O 1
ATOM 897 N N . GLU A 1 111 ? -20.172 -2.762 -3.174 1.00 79.81 111 GLU A N 1
ATOM 898 C CA . GLU A 1 111 ? -20.426 -4.078 -2.595 1.00 79.81 111 GLU A CA 1
ATOM 899 C C . GLU A 1 111 ? -21.695 -4.654 -3.234 1.00 79.81 111 GLU A C 1
ATOM 901 O O . GLU A 1 111 ? -22.764 -4.044 -3.149 1.00 79.81 111 GLU A O 1
ATOM 906 N N . TYR A 1 112 ? -21.579 -5.796 -3.913 1.00 74.94 112 TYR A N 1
ATOM 907 C CA . TYR A 1 112 ? -22.725 -6.458 -4.559 1.00 74.94 112 TYR A CA 1
ATOM 908 C C . TYR A 1 112 ? -23.398 -7.468 -3.630 1.00 74.94 112 TYR A C 1
ATOM 910 O O . TYR A 1 112 ? -24.626 -7.547 -3.564 1.00 74.94 112 TYR A O 1
ATOM 918 N N . TYR A 1 113 ? -22.576 -8.214 -2.895 1.00 74.12 113 TYR A N 1
ATOM 919 C CA . TYR A 1 113 ? -22.963 -9.191 -1.885 1.00 74.12 113 TYR A CA 1
ATOM 920 C C . TYR A 1 113 ? -22.070 -9.013 -0.658 1.00 74.12 113 TYR A C 1
ATOM 922 O O . TYR A 1 113 ? -20.959 -8.509 -0.814 1.00 74.12 113 TYR A O 1
ATOM 930 N N . PRO A 1 114 ? -22.505 -9.446 0.542 1.00 76.31 114 PRO A N 1
ATOM 931 C CA . PRO A 1 114 ? -21.675 -9.380 1.740 1.00 76.31 114 PRO A CA 1
ATOM 932 C C . PRO A 1 114 ? -20.282 -9.979 1.501 1.00 76.31 114 PRO A C 1
ATOM 934 O O . PRO A 1 114 ? -20.146 -11.195 1.359 1.00 76.31 114 PRO A O 1
ATOM 937 N N . GLY A 1 115 ? -19.260 -9.122 1.458 1.00 67.56 115 GLY A N 1
ATOM 938 C CA . GLY A 1 115 ? -17.864 -9.515 1.229 1.00 67.56 115 GLY A CA 1
ATOM 939 C C . GLY A 1 115 ? -17.376 -9.539 -0.228 1.00 67.56 115 GLY A C 1
ATOM 940 O O . GLY A 1 115 ? -16.201 -9.832 -0.439 1.00 67.56 115 GLY A O 1
ATOM 941 N N . GLU A 1 116 ? -18.206 -9.202 -1.221 1.00 78.38 116 GLU A N 1
ATOM 942 C CA . GLU A 1 116 ? -17.787 -9.042 -2.624 1.00 78.38 116 GLU A CA 1
ATOM 943 C C . GLU A 1 116 ? -17.693 -7.559 -2.996 1.00 78.38 116 GLU A C 1
ATOM 945 O O . GLU A 1 116 ? -18.709 -6.899 -3.239 1.00 78.38 116 GLU A O 1
ATOM 950 N N . ILE A 1 117 ? -16.460 -7.046 -3.046 1.00 82.12 117 ILE A N 1
ATOM 951 C CA . ILE A 1 117 ? -16.151 -5.640 -3.325 1.00 82.12 117 ILE A CA 1
ATOM 952 C C . ILE A 1 117 ? -15.530 -5.512 -4.719 1.00 82.12 117 ILE A C 1
ATOM 954 O O . ILE A 1 117 ? -14.528 -6.157 -5.025 1.00 82.12 117 ILE A O 1
ATOM 958 N N . GLU A 1 118 ? -16.094 -4.637 -5.547 1.00 84.31 118 GLU A N 1
ATOM 959 C CA . GLU A 1 118 ? -15.479 -4.169 -6.790 1.00 84.31 118 GLU A CA 1
ATOM 960 C C . GLU A 1 118 ? -14.975 -2.740 -6.602 1.00 84.31 118 GLU A C 1
ATOM 962 O O . GLU A 1 118 ? -15.690 -1.885 -6.074 1.00 84.31 118 GLU A O 1
ATOM 967 N N . TYR A 1 119 ? -13.750 -2.473 -7.045 1.00 87.06 119 TYR A N 1
ATOM 968 C CA . TYR A 1 119 ? -13.134 -1.155 -6.954 1.00 87.06 119 TYR A CA 1
ATOM 969 C C . TYR A 1 119 ? -13.299 -0.387 -8.266 1.00 87.06 119 TYR A C 1
ATOM 971 O O . TYR A 1 119 ? -13.019 -0.908 -9.342 1.00 87.06 119 TYR A O 1
ATOM 979 N N . GLU A 1 120 ? -13.691 0.880 -8.161 1.00 90.19 120 GLU A N 1
ATOM 980 C CA . GLU A 1 120 ? -13.518 1.864 -9.227 1.00 90.19 120 GLU A CA 1
ATOM 981 C C . GLU A 1 120 ? -12.127 2.483 -9.040 1.00 90.19 120 GLU A C 1
ATOM 983 O O . GLU A 1 120 ? -11.803 2.972 -7.950 1.00 90.19 120 GLU A O 1
ATOM 988 N N . TYR A 1 121 ? -11.277 2.421 -10.067 1.00 92.81 121 TYR A N 1
ATOM 989 C CA . TYR A 1 121 ? -9.900 2.893 -9.962 1.00 92.81 121 TYR A CA 1
ATOM 990 C C . TYR A 1 121 ? -9.350 3.464 -11.267 1.00 92.81 121 TYR A C 1
ATOM 992 O O . TYR A 1 121 ? -9.795 3.132 -12.364 1.00 92.81 121 TYR A O 1
ATOM 1000 N N . GLU A 1 122 ? -8.336 4.311 -11.120 1.00 92.50 122 GLU A N 1
ATOM 1001 C CA . GLU A 1 122 ? -7.509 4.826 -12.207 1.00 92.50 122 GLU A CA 1
ATOM 1002 C C . GLU A 1 122 ? -6.073 4.327 -12.022 1.00 92.50 122 GLU A C 1
ATOM 1004 O O . GLU A 1 122 ? -5.575 4.274 -10.897 1.00 92.50 122 GLU A O 1
ATOM 1009 N N . VAL A 1 123 ? -5.413 3.944 -13.116 1.00 91.81 123 VAL A N 1
ATOM 1010 C CA . VAL A 1 123 ? -4.047 3.401 -13.096 1.00 91.81 123 VAL A CA 1
ATOM 1011 C C . VAL A 1 123 ? -3.116 4.347 -13.840 1.00 91.81 123 VAL A C 1
ATOM 1013 O O . VAL A 1 123 ? -3.384 4.711 -14.985 1.00 91.81 123 VAL A O 1
ATOM 1016 N N . LEU A 1 124 ? -2.012 4.720 -13.197 1.00 91.75 124 LEU A N 1
ATOM 1017 C CA . LEU A 1 124 ? -0.891 5.415 -13.816 1.00 91.75 124 LEU A CA 1
ATOM 1018 C C . LEU A 1 124 ? 0.321 4.489 -13.819 1.00 91.75 124 LEU A C 1
ATOM 1020 O O . LEU A 1 124 ? 0.751 4.022 -12.767 1.00 91.75 124 LEU A O 1
ATOM 1024 N N . THR A 1 125 ? 0.880 4.248 -15.000 1.00 88.25 125 THR A N 1
ATOM 1025 C CA . THR A 1 125 ? 2.002 3.325 -15.186 1.00 88.25 125 THR A CA 1
ATOM 1026 C C . THR A 1 125 ? 3.184 4.058 -15.808 1.00 88.25 125 THR A C 1
ATOM 1028 O O . THR A 1 125 ? 3.043 4.741 -16.823 1.00 88.25 125 THR A O 1
ATOM 1031 N N . GLU A 1 126 ? 4.363 3.881 -15.224 1.00 85.06 126 GLU A N 1
ATOM 1032 C CA . GLU A 1 126 ? 5.632 4.420 -15.700 1.00 85.06 126 GLU A CA 1
ATOM 1033 C C . GLU A 1 126 ? 6.658 3.286 -15.855 1.00 85.06 126 GLU A C 1
ATOM 1035 O O . GLU A 1 126 ? 6.765 2.395 -15.010 1.00 85.06 126 GLU A O 1
ATOM 1040 N N . GLY A 1 127 ? 7.453 3.331 -16.927 1.00 80.94 127 GLY A N 1
ATOM 1041 C CA . GLY A 1 127 ? 8.519 2.358 -17.176 1.00 80.94 127 GLY A CA 1
ATOM 1042 C C . GLY A 1 127 ? 8.054 1.091 -17.896 1.00 80.94 127 GLY A C 1
ATOM 1043 O O . GLY A 1 127 ? 7.097 1.100 -18.671 1.00 80.94 127 GLY A O 1
ATOM 1044 N N . SER A 1 128 ? 8.785 -0.005 -17.719 1.00 73.62 128 SER A N 1
ATOM 1045 C CA . SER A 1 128 ? 8.497 -1.288 -18.372 1.00 73.62 128 SER A CA 1
ATOM 1046 C C . SER A 1 128 ? 8.790 -2.430 -17.409 1.00 73.62 128 SER A C 1
ATOM 1048 O O . SER A 1 128 ? 9.898 -2.506 -16.882 1.00 73.62 128 SER A O 1
ATOM 1050 N N . ARG A 1 129 ? 7.806 -3.317 -17.185 1.00 73.38 129 ARG A N 1
ATOM 1051 C CA . ARG A 1 129 ? 7.976 -4.485 -16.306 1.00 73.38 129 ARG A CA 1
ATOM 1052 C C . ARG A 1 129 ? 9.116 -5.357 -16.828 1.00 73.38 129 ARG A C 1
ATOM 1054 O O . ARG A 1 129 ? 9.098 -5.768 -17.990 1.00 73.38 129 ARG A O 1
ATOM 1061 N N . MET A 1 130 ? 10.097 -5.636 -15.974 1.00 65.75 130 MET A N 1
ATOM 1062 C CA . MET A 1 130 ? 11.209 -6.536 -16.305 1.00 65.75 130 MET A CA 1
ATOM 1063 C C . MET A 1 130 ? 11.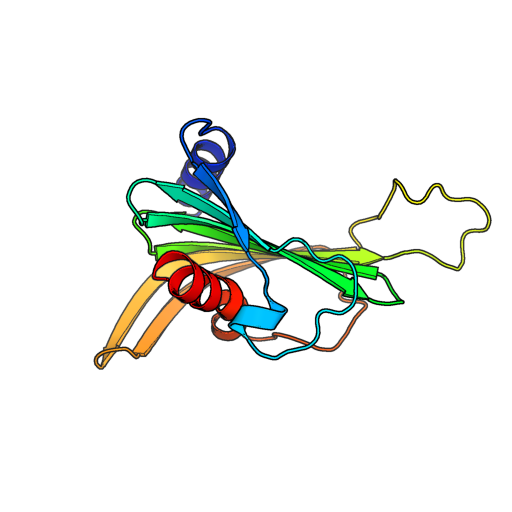046 -7.905 -15.654 1.00 65.75 130 MET A C 1
ATOM 1065 O O . MET A 1 130 ? 11.542 -8.902 -16.186 1.00 65.75 130 MET A O 1
ATOM 1069 N N . ILE A 1 131 ? 10.334 -7.974 -14.528 1.00 61.25 131 ILE A N 1
ATOM 1070 C CA . ILE A 1 131 ? 9.958 -9.230 -13.892 1.00 61.25 131 ILE A CA 1
ATOM 1071 C C . ILE A 1 131 ? 8.502 -9.519 -14.263 1.00 61.25 131 ILE A C 1
ATOM 1073 O O . ILE A 1 131 ? 7.592 -8.752 -13.975 1.00 61.25 131 ILE A O 1
ATOM 1077 N N . THR A 1 132 ? 8.281 -10.641 -14.940 1.00 54.91 132 THR A N 1
ATOM 1078 C CA . THR A 1 132 ? 6.952 -11.240 -15.075 1.00 54.91 132 THR A CA 1
ATOM 1079 C C . THR A 1 132 ? 6.896 -12.331 -14.026 1.00 54.91 132 THR A C 1
ATOM 1081 O O . THR A 1 132 ? 7.631 -13.302 -14.147 1.00 54.91 132 THR A O 1
ATOM 1084 N N . ASP A 1 133 ? 6.195 -12.071 -12.923 1.00 49.72 133 ASP A N 1
ATOM 1085 C CA . ASP A 1 133 ? 5.444 -13.058 -12.130 1.00 49.72 133 ASP A CA 1
ATOM 1086 C C . ASP A 1 133 ? 5.207 -12.522 -10.712 1.00 49.72 133 ASP A C 1
ATOM 1088 O O . ASP A 1 133 ? 5.966 -12.794 -9.783 1.00 49.72 133 ASP A O 1
ATOM 1092 N N . MET A 1 134 ? 4.150 -11.720 -10.566 1.00 48.47 134 MET A N 1
ATOM 1093 C CA . MET A 1 134 ? 3.072 -11.864 -9.576 1.00 48.47 134 MET A CA 1
ATOM 1094 C C . MET A 1 134 ? 2.197 -10.602 -9.590 1.00 48.47 134 MET A C 1
ATOM 1096 O O . MET A 1 134 ? 2.703 -9.493 -9.710 1.00 48.47 134 MET A O 1
ATOM 1100 N N . TYR A 1 135 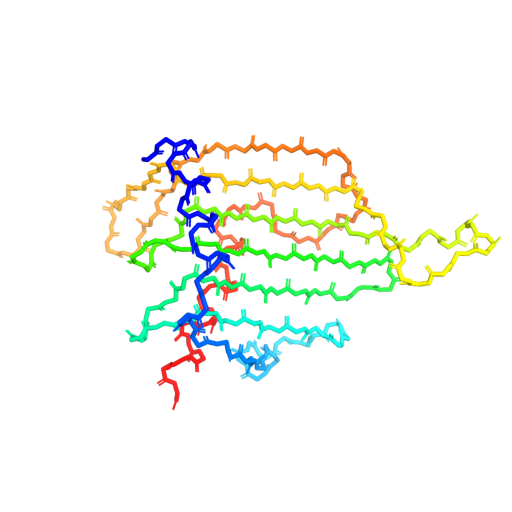? 0.889 -10.813 -9.428 1.00 51.22 135 TYR A N 1
ATOM 1101 C CA . TYR A 1 135 ? -0.146 -9.804 -9.187 1.00 51.22 135 TYR A CA 1
ATOM 1102 C C . TYR A 1 135 ? -0.486 -8.882 -10.362 1.00 51.22 135 TYR A C 1
ATOM 1104 O O . TYR A 1 135 ? -0.079 -7.728 -10.429 1.00 51.22 135 TYR A O 1
ATOM 1112 N N . CYS A 1 136 ? -1.306 -9.401 -11.280 1.00 50.41 136 CYS A N 1
ATOM 1113 C CA . CYS A 1 136 ? -1.849 -8.623 -12.400 1.00 50.41 136 CYS A CA 1
ATOM 1114 C C . CYS A 1 136 ? -3.208 -7.981 -12.070 1.00 50.41 136 CYS A C 1
ATOM 1116 O O . CYS A 1 136 ? -3.733 -7.221 -12.882 1.00 50.41 136 CYS A O 1
ATOM 1118 N N . GLN A 1 137 ? -3.816 -8.313 -10.923 1.00 63.47 137 GLN A N 1
ATOM 1119 C CA . GLN A 1 137 ? -5.131 -7.808 -10.526 1.00 63.47 137 GLN A CA 1
ATOM 1120 C C . GLN A 1 137 ? -5.064 -7.014 -9.218 1.00 63.47 137 GLN A C 1
ATOM 1122 O O . GLN A 1 137 ? -4.433 -7.435 -8.250 1.00 63.47 137 GLN A O 1
ATOM 1127 N N . VAL A 1 138 ? -5.797 -5.894 -9.160 1.00 68.00 138 VAL A N 1
ATOM 1128 C CA . VAL A 1 138 ? -5.879 -4.992 -7.991 1.00 68.00 138 VAL A CA 1
ATOM 1129 C C . VAL A 1 138 ? -6.191 -5.738 -6.693 1.00 68.00 138 VAL A C 1
ATOM 1131 O O . VAL A 1 138 ? -5.593 -5.453 -5.660 1.00 68.00 138 VAL A O 1
ATOM 1134 N N . ASN A 1 139 ? -7.086 -6.725 -6.744 1.00 69.12 139 ASN A N 1
ATOM 1135 C CA . ASN A 1 139 ? -7.468 -7.505 -5.566 1.00 69.12 139 ASN A CA 1
ATOM 1136 C C . ASN A 1 139 ? -6.297 -8.315 -5.002 1.00 69.12 139 ASN A C 1
ATOM 1138 O O . ASN A 1 139 ? -6.165 -8.453 -3.791 1.00 69.12 139 ASN A O 1
ATOM 1142 N N . GLU A 1 140 ? -5.406 -8.807 -5.859 1.00 74.88 140 GLU A N 1
ATOM 1143 C CA . GLU A 1 140 ? -4.231 -9.541 -5.403 1.00 74.88 140 GLU A CA 1
ATOM 1144 C C . GLU A 1 140 ? -3.190 -8.592 -4.782 1.00 74.88 140 GLU A C 1
ATOM 1146 O O . GLU A 1 140 ? -2.530 -8.943 -3.802 1.00 74.88 140 GLU A O 1
ATOM 1151 N N . LEU A 1 141 ? -3.123 -7.345 -5.267 1.00 79.75 141 LEU A N 1
ATOM 1152 C CA . LEU A 1 141 ? -2.295 -6.284 -4.685 1.00 79.75 141 LEU A CA 1
ATOM 1153 C C . LEU A 1 141 ? -2.770 -5.839 -3.291 1.00 79.75 141 LEU A C 1
ATOM 1155 O O . LEU A 1 141 ? -2.002 -5.212 -2.562 1.00 79.75 141 LEU A O 1
ATOM 1159 N N . LEU A 1 142 ? -4.005 -6.168 -2.893 1.00 86.44 142 LEU A N 1
ATOM 1160 C CA . LEU A 1 142 ? -4.540 -5.891 -1.554 1.00 86.44 142 LEU A CA 1
ATOM 1161 C C . LEU A 1 142 ? -4.189 -6.967 -0.521 1.00 86.44 142 LEU A C 1
ATOM 1163 O O . LEU A 1 142 ? -4.329 -6.714 0.677 1.00 86.44 142 LEU A O 1
ATOM 1167 N N . HIS A 1 143 ? -3.667 -8.124 -0.935 1.00 87.00 143 HIS A N 1
ATOM 1168 C CA . HIS A 1 143 ? -3.308 -9.208 -0.020 1.00 87.00 143 HIS A CA 1
ATOM 1169 C C . HIS A 1 143 ? -2.403 -8.753 1.150 1.00 87.00 143 HIS A C 1
ATOM 1171 O O . HIS A 1 143 ? -2.667 -9.137 2.294 1.00 87.00 143 HIS A O 1
ATOM 1177 N N . PRO A 1 144 ? -1.405 -7.857 0.965 1.00 88.75 144 PRO A N 1
ATOM 1178 C CA . PRO A 1 144 ? -0.639 -7.335 2.092 1.00 88.75 144 PRO A CA 1
ATOM 1179 C C . PRO A 1 144 ? -1.477 -6.589 3.136 1.00 88.75 144 PRO A C 1
ATOM 1181 O O . PRO A 1 144 ? -1.177 -6.664 4.326 1.00 88.75 144 PRO A O 1
ATOM 1184 N N . LEU A 1 145 ? -2.540 -5.892 2.734 1.00 91.12 145 LEU A N 1
ATOM 1185 C CA . LEU A 1 145 ? -3.445 -5.225 3.670 1.00 91.12 145 LEU A CA 1
ATOM 1186 C C . LEU A 1 145 ? -4.246 -6.248 4.492 1.00 91.12 145 LEU A C 1
ATOM 1188 O O . LEU A 1 145 ? -4.348 -6.115 5.712 1.00 91.12 145 LEU A O 1
ATOM 1192 N N . GLU A 1 146 ? -4.752 -7.304 3.856 1.00 89.56 146 GLU A N 1
ATOM 1193 C CA . GLU A 1 146 ? -5.483 -8.382 4.534 1.00 89.56 146 GLU A CA 1
ATOM 1194 C C . GLU A 1 146 ? -4.618 -9.095 5.582 1.00 89.56 146 GLU A C 1
ATOM 1196 O O . GLU A 1 146 ? -5.051 -9.350 6.711 1.00 89.56 146 GLU A O 1
ATOM 1201 N N . VAL A 1 147 ? -3.362 -9.381 5.229 1.00 89.06 147 VAL A N 1
ATOM 1202 C CA . VAL A 1 147 ? -2.380 -9.991 6.132 1.00 89.06 147 VAL A CA 1
ATOM 1203 C C . VAL A 1 147 ? -2.060 -9.054 7.301 1.00 89.06 147 VAL A C 1
ATOM 1205 O O . VAL A 1 147 ? -1.987 -9.505 8.448 1.00 89.06 147 VAL A O 1
ATOM 1208 N N . ALA A 1 148 ? -1.942 -7.744 7.057 1.00 90.50 148 ALA A N 1
ATOM 1209 C CA . ALA A 1 148 ? -1.721 -6.759 8.115 1.00 90.50 148 ALA A CA 1
ATOM 1210 C C . ALA A 1 148 ? -2.874 -6.741 9.135 1.00 90.50 148 ALA A C 1
ATOM 1212 O O . ALA A 1 148 ? -2.626 -6.726 10.344 1.00 90.50 148 ALA A O 1
ATOM 1213 N N . TYR A 1 149 ? -4.127 -6.823 8.676 1.00 89.62 149 TYR A N 1
ATOM 1214 C CA . TYR A 1 149 ? -5.287 -6.922 9.567 1.00 89.62 149 TYR A CA 1
ATOM 1215 C C . TYR A 1 149 ? -5.276 -8.188 10.430 1.00 89.62 149 TYR A C 1
ATOM 1217 O O . TYR A 1 149 ? -5.670 -8.128 11.595 1.00 89.62 149 TYR A O 1
ATOM 1225 N N . LYS A 1 150 ? -4.811 -9.328 9.900 1.00 86.88 150 LYS A N 1
ATOM 1226 C CA . LYS A 1 150 ? -4.629 -10.559 10.692 1.00 86.88 150 LYS A CA 1
ATOM 1227 C C . LYS A 1 150 ? -3.541 -10.384 11.754 1.00 86.88 150 LYS A C 1
ATOM 1229 O O . LYS A 1 150 ? -3.714 -10.842 12.880 1.00 86.88 150 LYS A O 1
ATOM 1234 N N . GLY A 1 151 ? -2.444 -9.711 11.405 1.00 83.81 151 GLY A N 1
ATOM 1235 C CA . GLY A 1 151 ? -1.309 -9.489 12.301 1.00 83.81 151 GLY A CA 1
ATOM 1236 C C . GLY A 1 151 ? -1.597 -8.539 13.466 1.00 83.81 151 GLY A C 1
ATOM 1237 O O . GLY A 1 151 ? -1.071 -8.754 14.549 1.00 83.81 151 GLY A O 1
ATOM 1238 N N . LEU A 1 152 ? -2.448 -7.524 13.278 1.00 82.81 152 LEU A N 1
ATOM 1239 C CA . LEU A 1 152 ? -2.804 -6.571 14.343 1.00 82.81 152 LEU A CA 1
ATOM 1240 C C . LEU A 1 152 ? -3.881 -7.077 15.319 1.00 82.81 152 LEU A C 1
ATOM 1242 O O . LEU A 1 152 ? -4.081 -6.462 16.360 1.00 82.81 152 LEU A O 1
ATOM 1246 N N . LYS A 1 153 ? -4.588 -8.166 14.987 1.00 74.94 153 LYS A N 1
ATOM 1247 C CA . LYS A 1 153 ? -5.641 -8.764 15.830 1.00 74.94 153 LYS A CA 1
ATOM 1248 C C . LYS A 1 153 ? -5.134 -9.857 16.787 1.00 74.94 153 LYS A C 1
ATOM 1250 O O . LYS A 1 153 ? -5.944 -10.388 17.545 1.00 74.94 153 LYS A O 1
ATOM 1255 N N . LYS A 1 154 ? -3.850 -10.226 16.716 1.00 57.41 154 LYS A N 1
ATOM 1256 C CA . LYS A 1 154 ? -3.187 -11.170 17.635 1.00 57.41 154 LYS A CA 1
ATOM 1257 C C . LYS A 1 154 ? -2.598 -10.426 18.830 1.00 57.41 154 LYS A C 1
ATOM 1259 O O . LYS A 1 154 ? -2.669 -10.996 19.938 1.00 57.41 154 LYS A O 1
#

pLDDT: mean 80.87, std 16.14, range [38.19, 97.88]

Radius of gyration: 16.25 Å; chains: 1; bounding box: 54×35×36 Å

Secondary structure (DSSP, 8-state):
--HHHHHHHHHHHHT-TTSEEEEE-HHHHH-PPPSSS--EEEEEETTEEEEEEEEEEETTEEEEEEEEEETTEEEEEEEEEEE--TTSSS--TT--EEEEEEEEEEEEEEEEETTEEEEEEEEEEEE------S--SHHHHTHHHHHHHHHHT-

Organism: NCBI:txid504488

Sequence (154 aa):
MDIQSIENTVSLIDKNEKLKRSVLNWEELTEQTKINDSEFLVWSKNDTIYKVSLASLSPRGTIKFIIYCHEGNPIKIVEMEHFNSADIVSQDSSKLEVTFKEEIFITGFREYYPGEIEYEYEVLTEGSRMITDMYCQVNELLHPLEVAYKGLKK

Foldseek 3Di:
DDPVVLVVLVVCLVPDPVWDKDWDDPCVLPVDDAQPDWTWIFTHDPLATAKTWIWGDDPFWIWIWMFGDDPNHTFKIKIWTWGDPPPDPDDDPVDGDTQKMKMKGFPDWDDPDVPDIDTDIDIDIDHDDPDPDDDPDPVRSCVSVVSVSVRSVD